Protein AF-A0A7G9R3J9-F1 (afdb_monomer_lite)

Foldseek 3Di:
DDPPPQDKDFLVRLVVVDVDDSVQSVVLCVDPDCPDVVGRQDWDQDPPRTTIHTPVSSVVSVVPDPDD

pLDDT: mean 86.55, std 14.24, range [37.69, 95.56]

Radius of gyration: 12.24 Å; chains: 1; bounding box: 38×23×34 Å

Secondary structure (DSSP, 8-state):
-------EE-HHHHHTTSSS-HHHHHHHHH---TTSSSPPPP-EE-GGG-EEEEHHHHHHHHHTSPP-

Structure (mmCIF, N/CA/C/O backbone):
data_AF-A0A7G9R3J9-F1
#
_entry.id   AF-A0A7G9R3J9-F1
#
loop_
_atom_site.group_PDB
_atom_site.id
_atom_site.type_symbol
_atom_site.label_atom_id
_atom_site.label_alt_id
_atom_site.label_comp_id
_atom_site.label_asym_id
_atom_site.label_entity_id
_atom_site.label_seq_id
_atom_site.pdbx_PDB_ins_code
_atom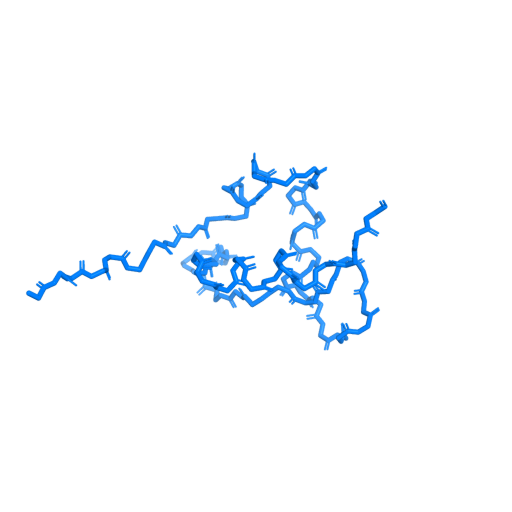_site.Cartn_x
_atom_site.Cartn_y
_atom_site.Cartn_z
_atom_site.occupancy
_atom_site.B_iso_or_equiv
_atom_site.auth_seq_id
_atom_site.auth_comp_id
_atom_site.auth_asym_id
_atom_site.auth_atom_id
_atom_site.pdbx_PDB_model_num
ATOM 1 N N . MET A 1 1 ? -29.234 13.329 -3.657 1.00 37.69 1 MET A N 1
ATOM 2 C CA . MET A 1 1 ? -27.929 13.469 -2.979 1.00 37.69 1 MET A CA 1
ATOM 3 C C . MET A 1 1 ? -27.529 12.101 -2.462 1.00 37.69 1 MET A C 1
ATOM 5 O O . MET A 1 1 ? -28.075 11.668 -1.458 1.00 37.69 1 MET A O 1
ATOM 9 N N . SER A 1 2 ? -26.673 11.378 -3.182 1.00 39.19 2 SER A N 1
ATOM 10 C CA . SER A 1 2 ? -26.201 10.070 -2.721 1.00 39.19 2 SER A CA 1
ATOM 11 C C . SER A 1 2 ? -25.029 10.292 -1.777 1.00 39.19 2 SER A C 1
ATOM 13 O O . SER A 1 2 ? -23.987 10.798 -2.188 1.00 39.19 2 SER A O 1
ATOM 15 N N . THR A 1 3 ? -25.210 9.965 -0.501 1.00 43.53 3 THR A N 1
ATOM 16 C CA . THR A 1 3 ? -24.121 9.854 0.469 1.00 43.53 3 THR A CA 1
ATOM 17 C C . THR A 1 3 ? -23.189 8.749 -0.011 1.00 43.53 3 THR A C 1
ATOM 19 O O . THR A 1 3 ? -23.445 7.572 0.228 1.00 43.53 3 THR A O 1
ATOM 22 N N . ALA A 1 4 ? -22.143 9.116 -0.750 1.00 50.25 4 ALA A N 1
ATOM 23 C CA . ALA A 1 4 ? -21.078 8.195 -1.101 1.00 50.25 4 ALA A CA 1
ATOM 24 C C . ALA A 1 4 ? -20.405 7.762 0.204 1.00 50.25 4 ALA A C 1
ATOM 26 O O . ALA A 1 4 ? -19.613 8.505 0.790 1.00 50.25 4 ALA A O 1
ATOM 27 N N . THR A 1 5 ? -20.767 6.582 0.696 1.00 53.56 5 THR A N 1
ATOM 28 C CA . THR A 1 5 ? -20.005 5.880 1.720 1.00 53.56 5 THR A CA 1
ATOM 29 C C . THR A 1 5 ? -18.595 5.744 1.161 1.00 53.56 5 THR A C 1
ATOM 31 O O . THR A 1 5 ? -18.377 4.955 0.249 1.00 53.56 5 THR A O 1
ATOM 34 N N . LYS A 1 6 ? -17.648 6.576 1.618 1.00 61.00 6 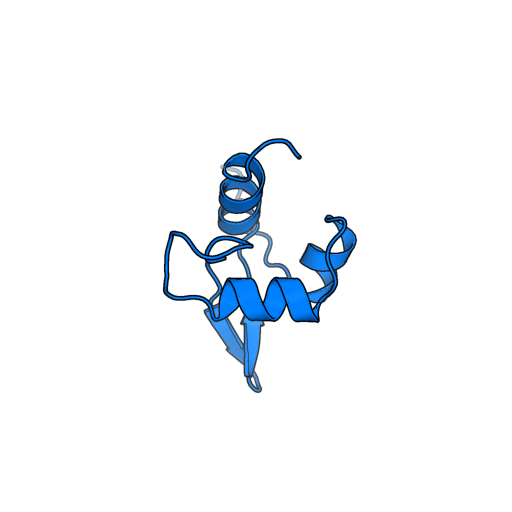LYS A N 1
ATOM 35 C CA . LYS A 1 6 ? -16.235 6.438 1.247 1.00 61.00 6 LYS A CA 1
ATOM 36 C C . LYS A 1 6 ? -15.801 5.049 1.696 1.00 61.00 6 LYS A C 1
ATOM 38 O O . LYS A 1 6 ? -15.561 4.861 2.889 1.00 61.00 6 LYS A O 1
ATOM 43 N N . ALA A 1 7 ? -15.758 4.088 0.777 1.00 82.25 7 ALA A N 1
ATOM 44 C CA . ALA A 1 7 ? -15.321 2.749 1.110 1.00 82.25 7 ALA A CA 1
ATOM 45 C C . ALA A 1 7 ? -13.860 2.826 1.564 1.00 82.25 7 ALA A C 1
ATOM 47 O O . ALA A 1 7 ? -13.024 3.544 0.998 1.00 82.25 7 ALA A O 1
ATOM 48 N N . VAL A 1 8 ? -13.591 2.146 2.669 1.00 90.00 8 VAL A N 1
ATOM 49 C CA . VAL A 1 8 ? -12.272 2.042 3.276 1.00 90.00 8 VAL A CA 1
ATOM 50 C C . VAL A 1 8 ? -11.843 0.589 3.205 1.00 90.00 8 VAL A C 1
ATOM 52 O O . VAL A 1 8 ? -12.651 -0.306 3.430 1.00 90.00 8 VAL A O 1
ATOM 55 N N . MET A 1 9 ? -10.578 0.373 2.880 1.00 93.12 9 MET A N 1
ATOM 56 C CA . MET A 1 9 ? -9.993 -0.934 2.624 1.00 93.12 9 MET A CA 1
ATOM 57 C C . MET A 1 9 ? -8.834 -1.189 3.578 1.00 93.12 9 MET A C 1
ATOM 59 O O . MET A 1 9 ? -8.073 -0.281 3.933 1.00 93.12 9 MET A O 1
ATOM 63 N N . SER A 1 10 ? -8.704 -2.441 3.991 1.00 94.88 10 SER A N 1
ATOM 64 C CA . SER A 1 10 ? -7.532 -2.955 4.688 1.00 94.88 10 SER A CA 1
ATOM 65 C C . SER A 1 10 ? -6.407 -3.293 3.704 1.00 94.88 10 SER A C 1
ATOM 67 O O . SER A 1 10 ? -6.594 -3.309 2.487 1.00 94.88 10 SER A O 1
ATOM 69 N N . LEU A 1 11 ? -5.220 -3.612 4.231 1.00 95.31 11 LEU A N 1
ATOM 70 C CA . LEU A 1 11 ? -4.127 -4.127 3.398 1.00 95.31 11 LEU A CA 1
ATOM 71 C C . LEU A 1 11 ? -4.507 -5.449 2.713 1.00 95.31 11 LEU A C 1
ATOM 73 O O . LEU A 1 11 ? -4.041 -5.719 1.612 1.00 95.31 11 LEU A O 1
ATOM 77 N N . GLN A 1 12 ? -5.333 -6.268 3.368 1.00 95.06 12 GLN A N 1
ATOM 78 C CA . GLN A 1 12 ? -5.816 -7.539 2.841 1.00 95.06 12 GLN A CA 1
ATOM 79 C C . GLN A 1 12 ? -6.759 -7.328 1.656 1.00 95.06 12 GLN A C 1
ATOM 81 O O . GLN A 1 12 ? -6.598 -7.994 0.639 1.00 95.06 12 GLN A O 1
ATOM 86 N N . ASP A 1 13 ? -7.682 -6.368 1.758 1.00 94.38 13 ASP A N 1
ATOM 87 C CA . ASP A 1 13 ? -8.621 -6.052 0.673 1.00 94.38 13 ASP A CA 1
ATOM 88 C C . ASP A 1 13 ? -7.890 -5.536 -0.574 1.00 94.38 13 ASP A C 1
ATOM 90 O O . ASP A 1 13 ? -8.269 -5.851 -1.700 1.00 94.38 13 ASP A O 1
ATOM 94 N N . VAL A 1 14 ? -6.818 -4.764 -0.373 1.00 94.19 14 VAL A N 1
ATOM 95 C CA . VAL A 1 14 ? -5.959 -4.257 -1.453 1.00 94.19 14 VAL A CA 1
ATOM 96 C C . VAL A 1 14 ? -5.119 -5.373 -2.075 1.00 94.19 14 VAL A C 1
ATOM 98 O O . VAL A 1 14 ? -5.039 -5.483 -3.297 1.00 94.19 14 VAL A O 1
ATOM 101 N N . ALA A 1 15 ? -4.526 -6.243 -1.255 1.00 94.56 15 ALA A N 1
ATOM 102 C CA . ALA A 1 15 ? -3.773 -7.395 -1.748 1.00 94.56 15 ALA A CA 1
ATOM 103 C C . ALA A 1 15 ? -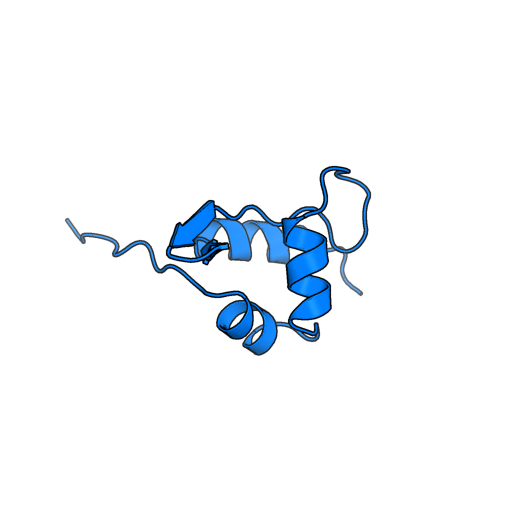4.663 -8.373 -2.533 1.00 94.56 15 ALA A C 1
ATOM 105 O O . ALA A 1 15 ? -4.220 -8.940 -3.519 1.00 94.56 15 ALA A O 1
ATOM 106 N N . ALA A 1 16 ? -5.934 -8.535 -2.154 1.00 94.69 16 ALA A N 1
ATOM 107 C CA . ALA A 1 16 ? -6.880 -9.384 -2.881 1.00 94.69 16 ALA A CA 1
ATOM 108 C C . ALA A 1 16 ? -7.244 -8.853 -4.282 1.00 94.69 16 ALA A C 1
ATOM 110 O O . ALA A 1 16 ? -7.725 -9.613 -5.118 1.00 94.69 16 ALA A O 1
ATOM 111 N N . GLN A 1 17 ? -7.029 -7.560 -4.537 1.00 92.50 17 GLN A N 1
ATOM 112 C CA . GLN A 1 17 ? -7.344 -6.890 -5.804 1.00 92.50 17 GLN A CA 1
ATOM 113 C C . GLN A 1 17 ? -6.110 -6.650 -6.683 1.00 92.50 17 GLN A C 1
ATOM 115 O O . GLN A 1 17 ? -6.223 -6.076 -7.762 1.00 92.50 17 GLN A O 1
ATOM 120 N N . THR A 1 18 ? -4.927 -7.064 -6.229 1.00 89.62 18 THR A N 1
ATOM 121 C CA . THR A 1 18 ? -3.658 -6.859 -6.934 1.00 89.62 18 THR A CA 1
ATOM 122 C C . THR A 1 18 ? -2.869 -8.167 -6.981 1.00 89.62 18 THR A C 1
ATOM 124 O O . THR A 1 18 ? -3.109 -9.064 -6.177 1.00 89.62 18 THR A O 1
ATOM 127 N N . PRO A 1 19 ? -1.884 -8.308 -7.880 1.00 89.88 19 PRO A N 1
ATOM 128 C CA . PRO A 1 19 ? -0.985 -9.463 -7.864 1.00 89.88 19 PRO A CA 1
ATOM 129 C C . PRO A 1 19 ? 0.030 -9.434 -6.701 1.00 89.88 19 PRO A C 1
ATOM 131 O O . PRO A 1 19 ? 0.929 -10.274 -6.642 1.00 89.88 19 PRO A O 1
ATOM 134 N N . TRP A 1 20 ? -0.058 -8.469 -5.781 1.00 90.75 20 TRP A N 1
ATOM 135 C CA . TRP A 1 20 ? 0.943 -8.243 -4.744 1.00 90.75 20 TRP A CA 1
ATOM 136 C C . TRP A 1 20 ? 0.549 -8.793 -3.378 1.00 90.75 20 TRP A C 1
ATOM 138 O O . TRP A 1 20 ? -0.603 -8.758 -2.957 1.00 90.75 20 TRP A O 1
ATOM 148 N N . SER A 1 21 ? 1.557 -9.244 -2.629 1.00 95.19 21 SER A N 1
ATOM 149 C CA . SER A 1 21 ? 1.369 -9.700 -1.254 1.00 95.19 21 SER A CA 1
ATOM 150 C C . SER A 1 21 ? 1.048 -8.540 -0.306 1.00 95.19 21 SER A C 1
ATOM 152 O O . SER A 1 21 ? 1.453 -7.395 -0.521 1.00 95.19 21 SER A O 1
ATOM 154 N N . VAL A 1 22 ? 0.398 -8.850 0.821 1.00 95.56 22 VAL A N 1
ATOM 155 C CA . VAL A 1 22 ? 0.125 -7.883 1.902 1.00 95.56 22 VAL A CA 1
ATOM 156 C C . VAL A 1 22 ? 1.401 -7.182 2.383 1.00 95.56 22 VAL A C 1
ATOM 158 O O . VAL A 1 22 ? 1.362 -6.000 2.722 1.00 95.56 22 VAL A O 1
ATOM 161 N N . ASP A 1 23 ? 2.539 -7.880 2.397 1.00 95.25 23 ASP A N 1
ATOM 162 C CA . ASP A 1 23 ? 3.825 -7.294 2.780 1.00 95.25 23 ASP A CA 1
ATOM 163 C C . ASP A 1 23 ? 4.326 -6.281 1.752 1.00 95.25 23 ASP A C 1
ATOM 165 O O . ASP A 1 23 ? 4.837 -5.227 2.138 1.00 95.25 23 ASP A O 1
ATOM 169 N N . THR A 1 24 ? 4.134 -6.548 0.461 1.00 94.31 24 THR A N 1
ATOM 170 C CA . THR A 1 24 ? 4.428 -5.588 -0.609 1.00 94.31 24 THR A CA 1
ATOM 171 C C . THR A 1 24 ? 3.546 -4.346 -0.484 1.00 94.31 24 THR A C 1
ATOM 173 O O . THR A 1 24 ? 4.069 -3.232 -0.473 1.00 94.31 24 THR A O 1
ATOM 176 N N . ILE A 1 25 ? 2.237 -4.509 -0.260 1.00 95.25 25 ILE A N 1
ATOM 177 C CA . ILE A 1 25 ? 1.325 -3.375 -0.016 1.00 95.25 25 ILE A CA 1
ATOM 178 C C . ILE A 1 25 ? 1.737 -2.599 1.243 1.00 95.25 25 ILE A C 1
ATOM 180 O O . ILE A 1 25 ? 1.762 -1.370 1.256 1.00 95.25 25 ILE A O 1
ATOM 184 N N . ARG A 1 26 ? 2.131 -3.295 2.314 1.00 95.12 26 ARG A N 1
ATOM 185 C CA . ARG A 1 26 ? 2.627 -2.659 3.543 1.00 95.12 26 ARG A CA 1
ATOM 186 C C . ARG A 1 26 ? 3.898 -1.845 3.298 1.00 95.12 26 ARG A C 1
ATOM 188 O O . ARG A 1 26 ? 4.060 -0.806 3.937 1.00 95.12 26 ARG A O 1
ATOM 195 N N . ARG A 1 27 ? 4.801 -2.307 2.425 1.00 94.44 27 ARG A N 1
ATOM 196 C CA . ARG A 1 27 ? 5.990 -1.541 2.016 1.00 94.44 27 ARG A CA 1
ATOM 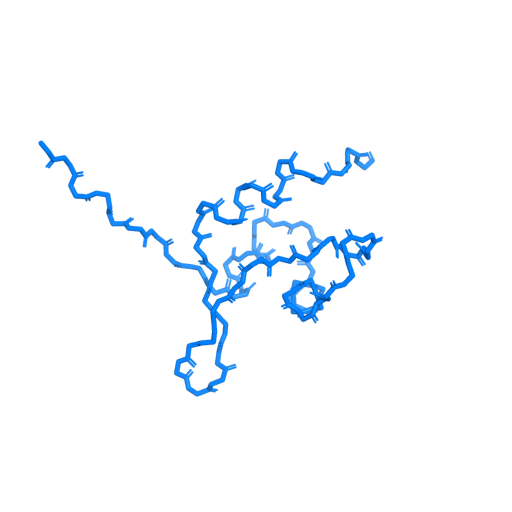197 C C . ARG A 1 27 ? 5.585 -0.286 1.254 1.00 94.44 27 ARG A C 1
ATOM 199 O O . ARG A 1 27 ? 6.033 0.779 1.654 1.00 94.44 27 ARG A O 1
ATOM 206 N N . ALA A 1 28 ? 4.679 -0.394 0.282 1.00 94.62 28 ALA A N 1
ATOM 207 C CA . ALA A 1 28 ? 4.149 0.755 -0.458 1.00 94.62 28 ALA A CA 1
ATOM 208 C C . ALA A 1 28 ? 3.530 1.805 0.482 1.00 94.62 28 ALA A C 1
ATOM 210 O O . ALA A 1 28 ? 3.806 2.9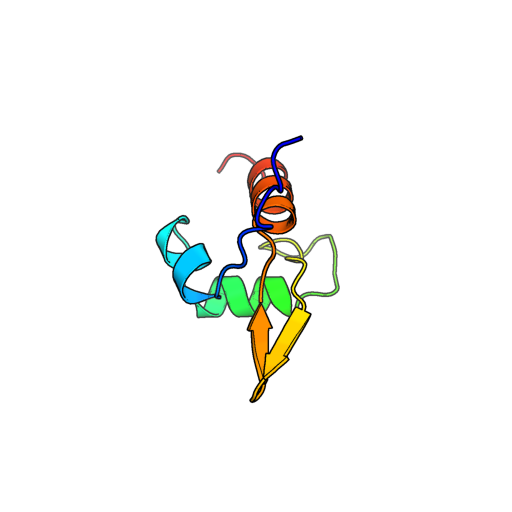92 0.375 1.00 94.62 28 ALA A O 1
ATOM 211 N N . VAL A 1 29 ? 2.767 1.375 1.490 1.00 95.38 29 VAL A N 1
ATOM 212 C CA . VAL A 1 29 ? 2.177 2.278 2.498 1.00 95.38 29 VAL A CA 1
ATOM 213 C C . VAL A 1 29 ? 3.220 2.963 3.391 1.00 95.38 29 VAL A C 1
ATOM 215 O O . VAL A 1 29 ? 2.969 4.024 3.963 1.00 95.38 29 VAL A O 1
ATOM 218 N N . ARG A 1 30 ? 4.386 2.342 3.573 1.00 94.44 30 ARG A N 1
ATOM 219 C CA . ARG A 1 30 ? 5.486 2.886 4.381 1.00 94.44 30 ARG A CA 1
ATOM 220 C C . ARG A 1 30 ? 6.511 3.653 3.555 1.00 94.44 30 ARG A C 1
ATOM 222 O O . ARG A 1 30 ? 7.364 4.305 4.152 1.00 94.44 30 ARG A O 1
ATOM 229 N N . ALA A 1 31 ? 6.451 3.550 2.233 1.00 93.38 31 ALA A N 1
ATOM 230 C CA . ALA A 1 31 ? 7.361 4.233 1.344 1.00 93.38 31 ALA A CA 1
ATOM 231 C C . ALA A 1 31 ? 7.130 5.745 1.413 1.00 93.38 31 ALA A C 1
ATOM 233 O O . ALA A 1 31 ? 5.999 6.226 1.450 1.00 93.38 31 ALA A O 1
ATOM 234 N N . THR A 1 32 ? 8.227 6.491 1.454 1.00 89.94 32 THR A N 1
ATOM 235 C CA . THR A 1 32 ? 8.231 7.960 1.411 1.00 89.94 32 THR A CA 1
ATOM 236 C C . THR A 1 32 ? 8.850 8.490 0.127 1.00 89.94 32 THR A C 1
ATOM 238 O O . THR A 1 32 ? 8.692 9.665 -0.181 1.00 89.94 32 THR A O 1
ATOM 241 N N . ASP A 1 33 ? 9.569 7.628 -0.590 1.00 88.88 33 ASP A N 1
ATOM 242 C CA . ASP A 1 33 ? 10.222 7.941 -1.851 1.00 88.88 33 ASP A CA 1
ATOM 243 C C . ASP A 1 33 ? 9.229 7.729 -3.008 1.00 88.88 33 ASP A C 1
ATOM 245 O O . ASP A 1 33 ? 8.765 6.595 -3.184 1.00 88.88 33 ASP A O 1
ATOM 249 N N . PRO A 1 34 ? 8.863 8.780 -3.765 1.00 85.81 34 PRO A N 1
ATOM 250 C CA . PRO A 1 34 ? 7.940 8.664 -4.893 1.00 85.81 34 PRO A CA 1
ATOM 251 C C . PRO A 1 34 ? 8.444 7.733 -6.003 1.00 85.81 34 PRO A C 1
ATOM 253 O O . PRO A 1 34 ? 7.611 7.167 -6.705 1.00 85.81 34 PRO A O 1
ATOM 256 N N . ASP A 1 35 ? 9.758 7.521 -6.112 1.00 86.25 35 ASP A N 1
ATOM 257 C CA . ASP A 1 35 ? 10.371 6.686 -7.152 1.00 86.25 35 ASP A CA 1
ATOM 258 C C . ASP A 1 35 ? 10.579 5.225 -6.701 1.00 86.25 35 ASP A C 1
ATOM 260 O O . ASP A 1 35 ? 11.115 4.394 -7.438 1.00 86.25 35 ASP A O 1
ATOM 264 N N . SER A 1 36 ? 10.158 4.879 -5.479 1.00 86.75 36 SER A N 1
ATOM 265 C CA . SER A 1 36 ? 10.220 3.499 -4.988 1.00 86.75 36 SER A CA 1
ATOM 266 C C . SER A 1 36 ? 9.223 2.583 -5.703 1.00 86.75 36 SER A C 1
ATOM 268 O O . SER A 1 36 ? 8.180 3.021 -6.182 1.00 86.75 36 SER A O 1
ATOM 270 N N . PHE A 1 37 ? 9.532 1.282 -5.758 1.00 83.94 37 PHE A N 1
ATOM 271 C CA . PHE A 1 37 ? 8.621 0.279 -6.308 1.00 83.94 37 PHE A CA 1
ATOM 272 C C . PHE A 1 37 ? 8.151 -0.727 -5.237 1.00 83.94 37 PHE A C 1
ATOM 274 O O . PHE A 1 37 ? 8.989 -1.396 -4.617 1.00 83.94 37 PHE A O 1
ATOM 281 N N . PRO A 1 38 ? 6.828 -0.899 -5.042 1.00 87.56 38 PRO A N 1
ATOM 282 C CA . PRO A 1 38 ? 5.751 -0.094 -5.630 1.00 87.56 38 PRO A CA 1
ATOM 283 C C . PRO A 1 38 ? 5.787 1.367 -5.148 1.00 87.56 38 PRO A C 1
ATOM 285 O O . PRO A 1 38 ? 6.328 1.610 -4.063 1.00 87.56 38 PRO A O 1
ATOM 288 N N . PRO A 1 39 ? 5.171 2.308 -5.890 1.00 91.44 39 PRO A N 1
ATOM 289 C CA . PRO A 1 39 ? 5.120 3.703 -5.472 1.00 91.44 39 PRO A CA 1
ATOM 290 C C . PRO A 1 39 ? 4.396 3.856 -4.127 1.00 91.44 39 PRO A C 1
ATOM 292 O O . PRO A 1 39 ? 3.630 2.969 -3.726 1.00 91.44 39 PRO A O 1
ATOM 295 N N . PRO A 1 40 ? 4.588 4.977 -3.412 1.00 95.25 40 PRO A N 1
ATOM 296 C CA . PRO A 1 40 ? 3.923 5.213 -2.139 1.00 95.25 40 PRO A CA 1
ATOM 297 C C . PRO A 1 40 ? 2.396 5.128 -2.229 1.00 95.25 40 PRO A C 1
ATOM 299 O O . PRO A 1 40 ? 1.758 5.851 -2.995 1.00 95.25 40 PRO A O 1
ATOM 302 N N . LEU A 1 41 ? 1.796 4.284 -1.388 1.00 95.06 41 LEU A N 1
ATOM 303 C CA . LEU A 1 41 ? 0.344 4.154 -1.271 1.00 95.06 41 LEU A CA 1
ATOM 304 C C . LEU A 1 41 ? -0.161 4.963 -0.076 1.00 95.06 41 LEU A C 1
ATOM 306 O O . LEU A 1 41 ? 0.183 4.691 1.078 1.00 95.06 41 LEU A O 1
ATOM 310 N N . LYS A 1 42 ? -1.030 5.944 -0.331 1.00 95.00 42 LYS A N 1
ATOM 311 C CA . LYS A 1 42 ? -1.631 6.749 0.738 1.00 95.00 42 LYS A CA 1
ATOM 312 C C . LYS A 1 42 ? -2.515 5.875 1.631 1.00 95.00 42 LYS A C 1
ATOM 314 O O . LYS A 1 42 ? -3.493 5.276 1.189 1.00 95.00 42 LYS A O 1
ATOM 319 N N . ALA A 1 43 ? -2.209 5.867 2.925 1.00 95.31 43 ALA A N 1
ATOM 320 C CA . ALA A 1 43 ? -3.033 5.231 3.944 1.00 95.31 43 ALA A CA 1
ATOM 321 C C . ALA A 1 43 ? -3.054 6.061 5.229 1.00 95.31 43 ALA A C 1
ATOM 323 O O . ALA A 1 43 ? -2.144 6.839 5.521 1.00 95.31 43 ALA A O 1
ATOM 324 N N . LYS A 1 44 ? -4.082 5.851 6.049 1.00 93.94 44 LYS A N 1
ATOM 325 C CA . LYS A 1 44 ? -4.144 6.355 7.423 1.00 93.94 44 LYS A CA 1
ATOM 326 C C . LYS A 1 44 ? -3.922 5.220 8.408 1.00 93.94 44 LYS A C 1
ATOM 328 O O . LYS A 1 44 ? -4.354 4.095 8.175 1.00 93.94 44 LYS A O 1
ATOM 333 N N . ARG A 1 45 ? -3.284 5.517 9.541 1.00 91.62 45 ARG A N 1
ATOM 334 C CA . ARG A 1 45 ? -3.241 4.570 10.659 1.00 91.62 45 ARG A CA 1
ATOM 335 C C . ARG A 1 45 ? -4.627 4.469 11.290 1.00 91.62 45 ARG A C 1
ATOM 337 O O . ARG A 1 45 ? -5.204 5.478 11.686 1.00 91.62 45 ARG A O 1
ATOM 344 N N . GLY A 1 4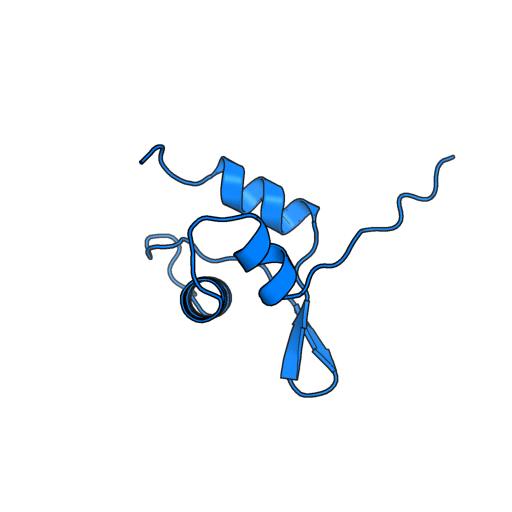6 ? -5.145 3.252 11.356 1.00 85.38 46 GLY A N 1
ATOM 345 C CA . GLY A 1 46 ? -6.356 2.899 12.073 1.00 85.38 46 GLY A CA 1
ATOM 346 C C . GLY A 1 46 ? -6.077 2.493 13.525 1.00 85.38 46 GLY A C 1
ATOM 347 O O . GLY A 1 46 ? -4.932 2.525 13.998 1.00 85.38 46 GLY A O 1
ATOM 348 N N . PRO A 1 47 ? -7.125 2.071 14.249 1.00 83.62 47 PRO A N 1
ATOM 349 C CA . PRO A 1 47 ? -6.998 1.556 15.604 1.00 83.62 47 PRO A CA 1
ATOM 350 C C . PRO A 1 47 ? -6.020 0.378 15.659 1.00 83.62 47 PRO A C 1
ATOM 352 O O . PRO A 1 47 ? -5.930 -0.419 14.720 1.00 83.62 47 PRO A O 1
ATOM 355 N N . LYS A 1 48 ? -5.293 0.255 16.776 1.00 85.50 48 LYS A N 1
ATOM 356 C CA . LYS A 1 48 ? -4.346 -0.848 17.033 1.00 85.50 48 LYS A CA 1
ATOM 357 C C . LYS A 1 48 ? -3.197 -0.954 16.011 1.00 85.50 48 LYS A C 1
ATOM 359 O O . LYS A 1 48 ? -2.623 -2.022 15.839 1.00 85.50 48 LYS A O 1
ATOM 364 N N . GLY A 1 49 ? -2.858 0.144 15.329 1.00 84.62 49 GLY A N 1
ATOM 365 C CA . GLY A 1 49 ? -1.749 0.177 14.367 1.00 84.62 49 GLY A CA 1
ATOM 366 C C . GLY A 1 49 ? -2.061 -0.467 13.013 1.00 84.62 49 GLY A C 1
ATOM 367 O O . GLY A 1 49 ? -1.138 -0.726 12.242 1.00 84.62 49 GLY A O 1
ATOM 368 N N . SER A 1 50 ? -3.340 -0.716 12.722 1.00 89.00 50 SER A N 1
ATOM 369 C CA . SER A 1 50 ? -3.798 -1.114 11.388 1.00 89.00 50 SER A CA 1
ATOM 370 C C . SER A 1 50 ? -3.623 0.024 10.374 1.00 89.00 50 SER A C 1
ATOM 372 O O . SER A 1 50 ? -3.427 1.180 10.751 1.00 89.00 50 SER A O 1
ATOM 374 N N . TYR A 1 51 ? -3.692 -0.295 9.083 1.00 93.81 51 TYR A N 1
ATOM 375 C CA . TYR A 1 51 ? -3.746 0.702 8.015 1.00 93.81 51 TYR A CA 1
ATOM 376 C C . TYR A 1 51 ? -5.117 0.675 7.355 1.00 93.81 51 TYR A C 1
ATOM 378 O O . TYR A 1 51 ? -5.698 -0.391 7.161 1.00 93.81 51 TYR A O 1
ATOM 386 N N . VAL A 1 52 ? -5.602 1.864 7.021 1.00 94.50 52 VAL A N 1
ATOM 387 C CA . VAL A 1 52 ? -6.871 2.097 6.346 1.00 94.50 52 VAL A CA 1
ATOM 388 C C . VAL A 1 52 ? -6.585 2.902 5.088 1.00 94.50 52 VAL A C 1
ATOM 390 O O . VAL A 1 52 ? -6.059 4.016 5.163 1.00 94.50 52 VAL A O 1
ATOM 393 N N . ILE A 1 53 ? -6.927 2.332 3.943 1.00 95.00 53 ILE A N 1
ATOM 394 C CA . ILE A 1 53 ? -6.716 2.906 2.616 1.00 95.00 53 ILE A CA 1
ATOM 395 C C . ILE A 1 53 ? -8.078 3.334 2.088 1.00 95.00 53 ILE A C 1
ATOM 397 O O . ILE A 1 53 ? -9.056 2.600 2.218 1.00 95.00 53 ILE A O 1
ATOM 401 N N . ARG A 1 54 ? -8.189 4.543 1.540 1.00 94.81 54 ARG A N 1
ATOM 402 C CA . ARG A 1 54 ? -9.441 4.945 0.892 1.00 94.81 54 ARG A CA 1
ATOM 403 C C . ARG A 1 54 ? -9.499 4.306 -0.480 1.00 94.81 54 ARG A C 1
ATOM 405 O O . ARG A 1 54 ? -8.488 4.248 -1.169 1.00 94.81 54 ARG A O 1
ATOM 412 N N . GLU A 1 55 ? -10.692 3.917 -0.899 1.00 92.81 55 GLU A N 1
ATOM 413 C CA . GLU A 1 55 ? -10.892 3.367 -2.237 1.00 92.81 55 GLU A CA 1
ATOM 414 C C . GLU A 1 55 ? -10.367 4.293 -3.341 1.00 92.81 55 GLU A C 1
ATOM 416 O O . GLU A 1 55 ? -9.679 3.837 -4.244 1.00 92.81 55 GLU A O 1
ATOM 421 N N . GLN A 1 56 ? -10.607 5.601 -3.225 1.00 93.19 56 GLN A N 1
ATOM 422 C CA . GLN A 1 56 ? -10.077 6.582 -4.172 1.00 93.19 56 GLN A CA 1
ATOM 423 C C . GLN A 1 56 ? -8.540 6.578 -4.229 1.00 93.19 56 GLN A C 1
ATOM 425 O O . GLN A 1 56 ? -7.983 6.512 -5.316 1.00 93.19 56 GLN A O 1
ATOM 430 N N . ASP A 1 57 ? -7.868 6.614 -3.072 1.00 94.62 57 ASP A N 1
ATOM 431 C CA . ASP A 1 57 ? -6.400 6.636 -3.004 1.00 94.62 57 ASP A CA 1
ATOM 432 C C . ASP A 1 57 ? -5.797 5.357 -3.616 1.00 94.62 57 ASP A C 1
ATOM 434 O O . ASP A 1 57 ? -4.742 5.400 -4.238 1.00 94.62 57 ASP A O 1
ATOM 438 N N . PHE A 1 58 ? -6.472 4.216 -3.454 1.00 94.38 58 PHE A N 1
ATOM 439 C CA . PHE A 1 58 ? -6.071 2.954 -4.072 1.00 94.38 58 PHE A CA 1
ATOM 440 C C . PHE A 1 58 ? -6.257 2.945 -5.590 1.00 94.38 58 PHE A C 1
ATOM 442 O O . PHE A 1 58 ? -5.361 2.485 -6.289 1.00 94.38 58 PHE A O 1
ATOM 449 N N . ARG A 1 59 ? -7.386 3.453 -6.101 1.00 92.88 59 ARG A N 1
ATOM 450 C CA . ARG A 1 59 ? -7.618 3.552 -7.551 1.00 92.88 59 ARG A CA 1
ATOM 451 C C . ARG A 1 59 ? -6.580 4.455 -8.207 1.00 92.88 59 ARG A C 1
ATOM 453 O O . ARG A 1 59 ? -5.918 4.020 -9.134 1.00 92.88 59 ARG A O 1
ATOM 460 N N . GLU A 1 60 ? -6.365 5.646 -7.646 1.00 92.81 60 GLU A N 1
ATOM 461 C CA . GLU A 1 60 ? -5.322 6.573 -8.108 1.00 92.81 60 GLU A CA 1
ATOM 462 C C . GLU A 1 60 ? -3.932 5.922 -8.086 1.00 92.81 60 GLU A C 1
ATOM 464 O O . GLU A 1 60 ? -3.120 6.151 -8.978 1.00 92.81 60 GLU A O 1
ATOM 469 N N . TRP A 1 61 ? -3.655 5.104 -7.070 1.00 93.25 61 TRP A N 1
ATOM 470 C CA . TRP A 1 61 ? -2.392 4.388 -6.965 1.00 93.25 61 TRP A CA 1
ATOM 471 C C . TRP A 1 61 ? -2.244 3.291 -8.020 1.00 93.25 61 TRP A C 1
ATOM 473 O O . TRP A 1 61 ? -1.161 3.192 -8.582 1.00 93.25 61 TRP A O 1
ATOM 483 N N . ILE A 1 62 ? -3.297 2.514 -8.314 1.00 91.19 62 ILE A N 1
ATOM 484 C CA . ILE A 1 62 ? -3.284 1.512 -9.393 1.00 91.19 62 ILE A CA 1
ATOM 485 C C . ILE A 1 62 ? -3.119 2.175 -10.758 1.00 91.19 62 ILE A C 1
ATOM 487 O O . ILE A 1 62 ? -2.275 1.743 -11.537 1.00 91.19 62 ILE A O 1
ATOM 491 N N . ASP A 1 63 ? -3.897 3.222 -11.032 1.00 89.44 63 ASP A N 1
ATOM 492 C CA . ASP A 1 63 ? -3.885 3.924 -12.319 1.00 89.44 63 ASP A CA 1
ATOM 493 C C . ASP A 1 63 ? -2.521 4.585 -12.604 1.00 89.44 63 ASP A C 1
ATOM 495 O O . ASP A 1 63 ? -2.192 4.870 -13.753 1.00 89.44 63 ASP A O 1
ATOM 499 N N . GLY A 1 64 ? -1.726 4.846 -11.559 1.00 84.50 64 GLY A N 1
ATOM 500 C CA . GLY A 1 64 ? -0.375 5.399 -11.656 1.00 84.50 64 GLY A CA 1
ATOM 501 C C . GLY A 1 64 ? 0.744 4.360 -11.767 1.00 84.50 64 GLY A C 1
ATOM 502 O O . GLY A 1 64 ? 1.913 4.746 -11.828 1.00 84.50 64 GLY A O 1
ATOM 503 N N . LEU A 1 65 ? 0.433 3.063 -11.752 1.00 83.00 65 LEU A N 1
ATOM 504 C CA . LEU A 1 65 ? 1.443 2.022 -11.918 1.00 83.00 65 LEU A CA 1
ATOM 505 C C . LEU A 1 65 ? 1.874 1.943 -13.382 1.00 83.00 65 LEU A C 1
ATOM 507 O O . LEU A 1 65 ? 1.019 1.986 -14.264 1.00 83.00 65 LEU A O 1
ATOM 511 N N . PRO A 1 66 ? 3.178 1.793 -13.665 1.00 73.50 66 PRO A N 1
ATOM 512 C CA . PRO A 1 66 ? 3.608 1.482 -15.018 1.00 73.50 66 PRO A CA 1
ATOM 513 C C . PRO A 1 66 ? 3.000 0.140 -15.446 1.00 73.50 66 PRO A C 1
ATOM 515 O O . PRO A 1 66 ? 3.013 -0.815 -14.663 1.00 73.50 66 PRO A O 1
ATOM 518 N N . ASP A 1 67 ? 2.486 0.077 -16.678 1.00 64.19 67 ASP A N 1
ATOM 519 C CA . ASP A 1 67 ? 2.101 -1.189 -17.304 1.00 64.19 67 ASP A CA 1
ATOM 520 C C . ASP A 1 67 ? 3.303 -2.147 -17.239 1.00 64.19 67 ASP A C 1
ATOM 522 O O . ASP A 1 67 ? 4.421 -1.781 -17.617 1.00 64.19 67 ASP A O 1
ATOM 526 N N . ALA A 1 68 ? 3.077 -3.331 -16.667 1.00 53.06 68 ALA A N 1
ATOM 527 C CA . ALA A 1 68 ? 4.101 -4.351 -16.441 1.00 53.06 68 ALA A CA 1
ATOM 528 C C . ALA A 1 68 ? 4.525 -5.066 -17.731 1.00 53.06 68 ALA A C 1
ATOM 530 O O . ALA A 1 68 ? 3.651 -5.298 -18.599 1.00 53.06 68 ALA A O 1
#

Sequence (68 aa):
MSTATKAVMSLQDVAAQTPWSVDTIRRAVRATDPDSFPPPLKAKRGPKGSYVIREQDFREWIDGLPDA

Organism: NCBI:txid1690220